Protein AF-A0A4Q3DAY4-F1 (afdb_monomer)

Mean predicted aligned error: 11.93 Å

Radius of gyration: 19.76 Å; Cα contacts (8 Å, |Δi|>4): 33; chains: 1; bounding box: 34×51×44 Å

Solvent-accessible surface area (backbone atoms only — not comparable to full-atom values): 5494 Å² total; per-residue (Å²): 110,68,69,62,48,56,75,44,61,56,102,64,75,65,57,81,71,56,77,78,43,94,51,85,67,52,56,59,42,61,74,55,46,48,57,51,52,53,48,52,51,53,53,50,51,50,52,52,50,49,30,54,51,46,22,62,74,66,73,30,92,82,50,57,63,64,76,78,43,59,56,60,54,51,52,51,51,51,52,49,50,52,53,57,53,50,56,59,66,72,76,117

Sequence (92 aa):
MLFLGSLMAGKAWVPFSAWFTQDPRWWIIAELRLPRAILGLGVGAALGLTGAVLQGFLRNPLADPSVVGVSSCAALGAVAAIVLLSASAAQD

Secondary structure (DSSP, 8-state):
-HHHHHHH-SSS---GGGGTS--TTHHHIIIIIHHHHHHHHHHHHHHHHHHHHHHHHHT-TT--GGGGSHHHHHHHHHHHHHHHHHHHHTT-

Foldseek 3Di:
DVLVVQLQDDPDRQPPVNVPPPDPCVCCSVVPRVVVSVVVVVVVVVLVVLLVVQCVVVVPNPDHSVVVCPVVVVVVVVVCCCVVVVVVVVVD

pLDDT: mean 73.05, std 12.31, range [47.44, 92.5]

Structure (mmCIF, N/CA/C/O backbone):
data_AF-A0A4Q3DAY4-F1
#
_entry.id   AF-A0A4Q3DAY4-F1
#
loop_
_atom_site.group_PDB
_atom_site.id
_atom_site.type_symbol
_atom_site.label_atom_id
_atom_site.label_alt_id
_atom_site.label_comp_id
_atom_site.label_asym_id
_atom_site.label_entity_id
_atom_site.label_seq_id
_atom_site.pdbx_PDB_ins_code
_atom_site.Cartn_x
_atom_site.Cartn_y
_atom_site.Cartn_z
_atom_site.occupancy
_atom_site.B_iso_or_equiv
_atom_site.auth_seq_id
_atom_site.auth_comp_id
_atom_site.auth_asym_id
_atom_site.auth_atom_id
_atom_site.pdbx_PDB_model_num
ATOM 1 N N . MET A 1 1 ? 5.511 12.980 -12.872 1.00 52.50 1 MET A N 1
ATOM 2 C CA . MET A 1 1 ? 6.987 12.968 -13.018 1.00 52.50 1 MET A CA 1
ATOM 3 C C . MET A 1 1 ? 7.673 11.889 -12.179 1.00 52.50 1 MET A C 1
ATOM 5 O O . MET A 1 1 ? 8.486 11.169 -12.737 1.00 52.50 1 MET A O 1
ATOM 9 N N . LEU A 1 2 ? 7.314 11.687 -10.904 1.00 59.75 2 LEU A N 1
ATOM 10 C CA . LEU A 1 2 ? 7.921 10.638 -10.060 1.00 59.75 2 LEU A CA 1
ATOM 11 C C . LEU A 1 2 ? 7.675 9.197 -10.550 1.00 59.75 2 LEU A C 1
ATOM 13 O O . LEU A 1 2 ? 8.582 8.379 -10.487 1.00 59.75 2 LEU A O 1
ATOM 17 N N . PHE A 1 3 ? 6.496 8.892 -11.106 1.00 57.81 3 PHE A N 1
ATOM 18 C CA . PHE A 1 3 ? 6.197 7.574 -11.693 1.00 57.81 3 PHE A CA 1
ATOM 19 C C . PHE A 1 3 ? 7.086 7.250 -12.905 1.00 57.81 3 PHE A C 1
ATOM 21 O O . PHE A 1 3 ? 7.661 6.170 -12.992 1.00 57.81 3 PHE A O 1
ATOM 28 N N . LEU A 1 4 ? 7.280 8.233 -13.792 1.00 57.16 4 LEU A N 1
ATOM 29 C CA . LEU A 1 4 ? 8.196 8.131 -14.931 1.00 57.16 4 LEU A CA 1
ATOM 30 C C . LEU A 1 4 ? 9.657 8.001 -14.462 1.00 57.16 4 LEU A C 1
ATOM 32 O O . LEU A 1 4 ? 10.411 7.195 -14.998 1.00 57.16 4 LEU A O 1
ATOM 36 N N . GLY A 1 5 ? 10.030 8.739 -13.410 1.00 61.25 5 GLY A N 1
ATOM 37 C CA . GLY A 1 5 ? 11.334 8.626 -12.756 1.00 61.25 5 GLY A CA 1
ATOM 38 C C . GLY A 1 5 ? 11.570 7.260 -12.099 1.00 61.25 5 GLY A C 1
ATOM 39 O O . GLY A 1 5 ? 12.665 6.725 -12.206 1.00 61.25 5 GLY A O 1
ATOM 40 N N . SER A 1 6 ? 10.549 6.648 -11.491 1.00 58.59 6 SER A N 1
ATOM 41 C CA . SER A 1 6 ? 10.623 5.306 -10.888 1.00 58.59 6 SER A CA 1
ATOM 42 C C . SER A 1 6 ? 10.782 4.202 -11.941 1.00 58.59 6 SER A C 1
ATOM 44 O O . SER A 1 6 ? 11.534 3.246 -11.737 1.00 58.59 6 SER A O 1
ATOM 46 N N . LEU A 1 7 ? 10.148 4.370 -13.105 1.00 57.69 7 LEU A N 1
ATOM 47 C CA . LEU A 1 7 ? 10.310 3.465 -14.244 1.00 57.69 7 LEU A CA 1
ATOM 48 C C . LEU A 1 7 ? 11.722 3.565 -14.855 1.00 57.69 7 LEU A C 1
ATOM 50 O O . LEU A 1 7 ? 12.312 2.554 -15.241 1.00 57.69 7 LEU A O 1
ATOM 54 N N . MET A 1 8 ? 12.299 4.771 -14.866 1.00 55.00 8 MET A N 1
ATOM 55 C CA . MET A 1 8 ? 13.641 5.052 -15.394 1.00 55.00 8 MET A CA 1
ATOM 56 C C . MET A 1 8 ? 14.785 4.761 -14.404 1.00 55.00 8 MET A C 1
ATOM 58 O O . MET A 1 8 ? 15.882 4.414 -14.833 1.00 55.00 8 MET A O 1
ATOM 62 N N . ALA A 1 9 ? 14.561 4.832 -13.089 1.00 52.53 9 ALA A N 1
ATOM 63 C CA . ALA A 1 9 ? 15.618 4.688 -12.083 1.00 52.53 9 ALA A CA 1
ATOM 64 C C . ALA A 1 9 ? 15.771 3.235 -11.595 1.00 52.53 9 ALA A C 1
ATOM 66 O O . ALA A 1 9 ? 14.968 2.729 -10.808 1.00 52.53 9 ALA A O 1
ATOM 67 N N . GLY A 1 10 ? 16.808 2.546 -12.079 1.00 57.59 10 GLY A N 1
ATOM 68 C CA . GLY A 1 10 ? 17.204 1.201 -11.651 1.00 57.59 10 GLY A CA 1
ATOM 69 C C . GLY A 1 10 ? 18.633 0.857 -12.088 1.00 57.59 10 GLY A C 1
ATOM 70 O O . GLY A 1 10 ? 19.250 1.608 -12.838 1.00 57.59 10 GLY A O 1
ATOM 71 N N . LYS A 1 11 ? 19.151 -0.296 -11.633 1.00 50.28 11 LYS A N 1
ATOM 72 C CA . LYS A 1 11 ? 20.531 -0.792 -11.866 1.00 50.28 11 LYS A CA 1
ATOM 73 C C . LYS A 1 11 ? 20.930 -0.907 -13.354 1.00 50.28 11 LYS A C 1
ATOM 75 O O . LYS A 1 11 ? 22.115 -0.984 -13.657 1.00 50.28 11 LYS A O 1
ATOM 80 N N . ALA A 1 12 ? 19.966 -0.879 -14.272 1.00 51.72 12 ALA A N 1
ATOM 81 C CA . ALA A 1 12 ? 20.184 -0.646 -15.693 1.00 51.72 12 ALA A CA 1
ATOM 82 C C . ALA A 1 12 ? 19.292 0.525 -16.128 1.00 51.72 12 ALA A C 1
ATOM 84 O O . ALA A 1 12 ? 18.065 0.430 -16.061 1.00 51.72 12 ALA A O 1
ATOM 85 N N . TRP A 1 13 ? 19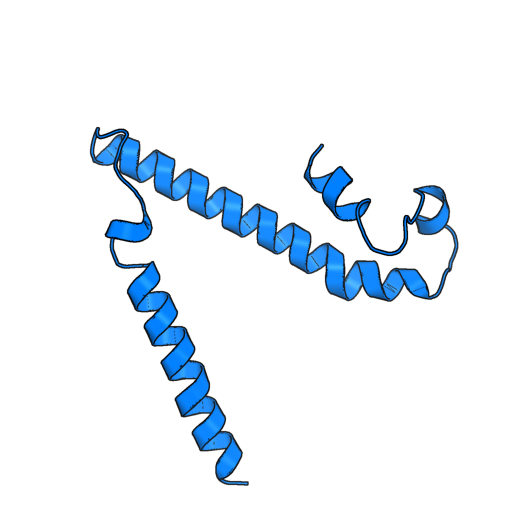.914 1.628 -16.541 1.00 55.09 13 TRP A N 1
ATOM 86 C CA . TRP A 1 13 ? 19.234 2.729 -17.217 1.00 55.09 13 TRP A CA 1
ATOM 87 C C . TRP A 1 13 ? 18.744 2.214 -18.573 1.00 55.09 13 TRP A C 1
ATOM 89 O O . TRP A 1 13 ? 19.556 1.824 -19.411 1.00 55.09 13 TRP A O 1
ATOM 99 N N . VAL A 1 14 ? 17.427 2.161 -18.773 1.00 56.34 14 VAL A N 1
ATOM 100 C CA . VAL A 1 14 ? 16.827 1.705 -20.033 1.00 56.34 14 VAL A CA 1
ATOM 101 C C . VAL A 1 14 ? 16.267 2.935 -20.739 1.00 56.34 14 VAL A C 1
ATOM 103 O O . VAL A 1 14 ? 15.228 3.435 -20.312 1.00 56.34 14 VAL A O 1
ATOM 106 N N . PRO A 1 15 ? 16.962 3.486 -21.749 1.00 61.56 15 PRO A N 1
ATOM 107 C CA . PRO A 1 15 ? 16.478 4.654 -22.479 1.00 61.56 15 PRO A CA 1
ATOM 108 C C . PRO A 1 15 ? 15.156 4.332 -23.193 1.00 61.56 15 PRO A C 1
ATOM 110 O O . PRO A 1 15 ? 14.905 3.180 -23.538 1.00 61.56 15 PRO A O 1
ATOM 113 N N . PHE A 1 16 ? 14.317 5.343 -23.450 1.00 58.06 16 PHE A N 1
ATOM 114 C CA . PHE A 1 16 ? 13.021 5.192 -24.142 1.00 58.06 16 PHE A CA 1
ATOM 115 C C . PHE A 1 16 ? 13.137 4.469 -25.502 1.00 58.06 16 PHE A C 1
ATOM 117 O O . PHE A 1 16 ? 12.194 3.831 -25.954 1.00 58.06 16 PHE A O 1
ATOM 124 N N . SER A 1 17 ? 14.318 4.498 -26.125 1.00 59.00 17 SER A N 1
ATOM 125 C CA . SER A 1 17 ? 14.638 3.737 -27.337 1.00 59.00 17 SER A CA 1
ATOM 126 C C . SER A 1 17 ? 14.664 2.215 -27.136 1.00 59.00 17 SER A C 1
ATOM 128 O O . SER A 1 17 ? 14.319 1.481 -28.053 1.00 59.00 17 SER A O 1
ATOM 130 N N . ALA A 1 18 ? 15.003 1.721 -25.944 1.00 58.78 18 ALA A N 1
ATOM 131 C CA . ALA A 1 18 ? 15.065 0.292 -25.627 1.00 58.78 18 ALA A CA 1
ATOM 132 C C . ALA A 1 18 ? 13.696 -0.320 -25.261 1.00 58.78 18 ALA A C 1
ATOM 134 O O . ALA A 1 18 ? 13.601 -1.523 -25.057 1.00 58.78 18 ALA A O 1
ATOM 135 N N . TRP A 1 19 ? 12.626 0.484 -25.202 1.00 58.47 19 TRP A N 1
ATOM 136 C CA . TRP A 1 19 ? 11.246 -0.026 -25.160 1.00 58.47 19 TRP A CA 1
ATOM 137 C C . TRP A 1 19 ? 10.785 -0.599 -26.503 1.00 58.47 19 TRP A C 1
ATOM 139 O O . TRP A 1 19 ? 9.900 -1.447 -26.535 1.00 58.47 19 TRP A O 1
ATOM 149 N N . PHE A 1 20 ? 11.379 -0.129 -27.601 1.00 65.31 20 PHE A N 1
ATOM 150 C CA . PHE A 1 20 ? 11.024 -0.538 -28.961 1.00 65.31 20 PHE A CA 1
ATOM 151 C C . PHE A 1 20 ? 12.037 -1.509 -29.582 1.00 65.31 20 PHE A C 1
ATOM 153 O O . PHE A 1 20 ? 11.761 -2.105 -30.620 1.00 65.31 20 PHE A O 1
ATOM 160 N N . THR A 1 21 ? 13.182 -1.715 -28.932 1.00 59.66 21 THR A N 1
ATOM 161 C CA . THR A 1 21 ? 14.153 -2.755 -29.283 1.00 59.66 21 THR A CA 1
ATOM 162 C C . THR A 1 21 ? 13.825 -4.016 -28.483 1.00 59.66 21 THR A C 1
ATOM 164 O O . THR A 1 21 ? 13.641 -3.935 -27.272 1.00 59.66 21 THR A O 1
ATOM 167 N N . GLN A 1 22 ? 13.738 -5.183 -29.130 1.00 61.47 22 GLN A N 1
ATOM 168 C CA . GLN A 1 22 ? 13.435 -6.474 -28.488 1.00 61.47 22 GLN A CA 1
ATOM 169 C C . GLN A 1 22 ? 14.595 -6.996 -27.611 1.00 61.47 22 GLN A C 1
ATOM 171 O O . GLN A 1 22 ? 15.129 -8.080 -27.835 1.00 61.47 22 GLN A O 1
ATOM 176 N N . ASP A 1 23 ? 15.006 -6.224 -26.607 1.00 63.50 23 ASP A N 1
ATOM 177 C CA . ASP A 1 23 ? 16.011 -6.638 -25.637 1.00 63.50 23 ASP A CA 1
ATOM 178 C C . ASP A 1 23 ? 15.404 -7.626 -24.616 1.00 63.50 23 ASP A C 1
ATOM 180 O O . ASP A 1 23 ? 14.368 -7.329 -24.012 1.00 63.50 23 ASP A O 1
ATOM 184 N N . PRO A 1 24 ? 16.073 -8.753 -24.293 1.00 65.38 24 PRO A N 1
ATOM 185 C CA . PRO A 1 24 ? 15.593 -9.734 -23.303 1.00 65.38 24 PRO A CA 1
ATOM 186 C C . PRO A 1 24 ? 15.346 -9.163 -21.893 1.00 65.38 24 PRO A C 1
ATOM 188 O O . PRO A 1 24 ? 14.705 -9.788 -21.052 1.00 65.38 24 PRO A O 1
ATOM 191 N N . ARG A 1 25 ? 15.866 -7.962 -21.609 1.00 62.06 25 ARG A N 1
ATOM 192 C CA . ARG A 1 25 ? 15.76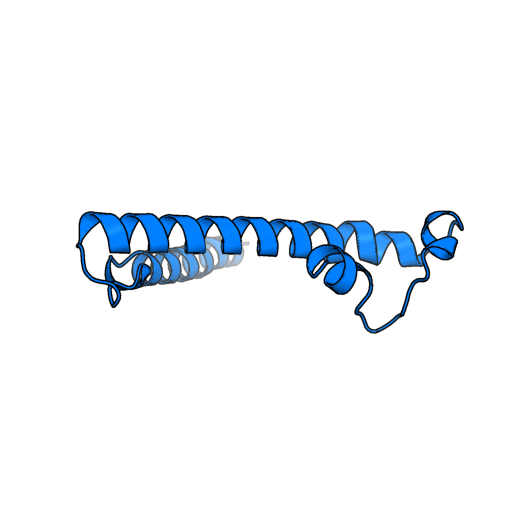8 -7.265 -20.316 1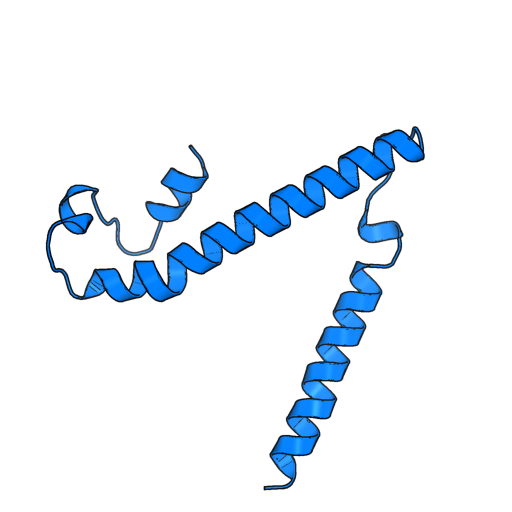.00 62.06 25 ARG A CA 1
ATOM 193 C C . ARG A 1 25 ? 14.405 -6.597 -20.093 1.00 62.06 25 ARG A C 1
ATOM 195 O O . ARG A 1 25 ? 14.117 -6.203 -18.964 1.00 62.06 25 ARG A O 1
ATOM 202 N N . TRP A 1 26 ? 13.578 -6.484 -21.138 1.00 64.56 26 TRP A N 1
ATOM 203 C CA . TRP A 1 26 ? 12.219 -5.932 -21.077 1.00 64.56 26 TRP A CA 1
ATOM 204 C C . TRP A 1 26 ? 11.313 -6.701 -20.101 1.00 64.56 26 TRP A C 1
ATOM 206 O O . TRP A 1 26 ? 10.630 -6.077 -19.290 1.00 64.56 26 TRP A O 1
ATOM 216 N N . 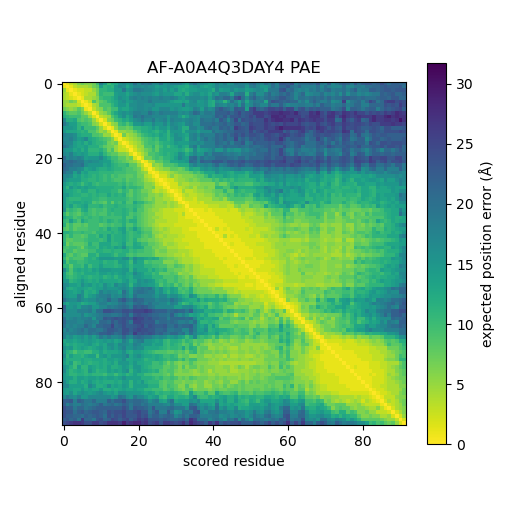TRP A 1 27 ? 11.396 -8.036 -20.097 1.00 64.38 27 TRP A N 1
ATOM 217 C CA . TRP A 1 27 ? 10.636 -8.918 -19.197 1.00 64.38 27 TRP A CA 1
ATOM 218 C C . TRP A 1 27 ? 10.801 -8.533 -17.717 1.00 64.38 27 TRP A C 1
ATOM 220 O O . TRP A 1 27 ? 9.843 -8.368 -16.976 1.00 64.38 27 TRP A O 1
ATOM 230 N N . ILE A 1 28 ? 12.028 -8.240 -17.275 1.00 65.81 28 ILE A N 1
ATOM 231 C CA . ILE A 1 28 ? 12.295 -7.853 -15.876 1.00 65.81 28 ILE A CA 1
ATOM 232 C C . ILE A 1 28 ? 11.573 -6.544 -15.502 1.00 65.81 28 ILE A C 1
ATOM 234 O O . ILE A 1 28 ? 11.209 -6.320 -14.346 1.00 65.81 28 ILE A O 1
ATOM 238 N N . ILE A 1 29 ? 11.363 -5.649 -16.465 1.00 64.75 29 ILE A N 1
ATOM 239 C CA . ILE A 1 29 ? 10.674 -4.378 -16.237 1.00 64.75 29 ILE A CA 1
ATOM 240 C C . ILE A 1 29 ? 9.161 -4.604 -16.188 1.00 64.75 29 ILE A C 1
ATOM 242 O O . ILE A 1 29 ? 8.519 -4.079 -15.274 1.00 64.75 29 ILE A O 1
ATOM 246 N N . ALA A 1 30 ? 8.625 -5.394 -17.123 1.00 67.44 30 ALA A N 1
ATOM 247 C CA . ALA A 1 30 ? 7.204 -5.711 -17.222 1.00 67.44 30 ALA A CA 1
ATOM 248 C C . ALA A 1 30 ? 6.705 -6.530 -16.019 1.00 67.44 30 ALA A C 1
ATOM 250 O O . ALA A 1 30 ? 5.747 -6.114 -15.370 1.00 67.44 30 ALA A O 1
ATOM 251 N N . GLU A 1 31 ? 7.388 -7.617 -15.649 1.00 69.75 31 GLU A N 1
ATOM 252 C CA . GLU A 1 31 ? 6.951 -8.495 -14.554 1.00 69.75 31 GLU A CA 1
ATOM 253 C C . GLU A 1 31 ? 7.322 -8.000 -13.152 1.00 69.75 31 GLU A C 1
ATOM 255 O O . GLU A 1 31 ? 6.658 -8.379 -12.189 1.00 69.75 31 GLU A O 1
ATOM 260 N N . LEU A 1 32 ? 8.374 -7.188 -12.985 1.00 68.56 32 LEU A N 1
ATOM 261 C CA . LEU A 1 32 ? 8.886 -6.874 -11.640 1.00 68.56 32 LEU A CA 1
ATOM 262 C C . LEU A 1 32 ? 8.771 -5.398 -11.253 1.00 68.56 32 LEU A C 1
ATOM 264 O O . LEU A 1 32 ? 8.475 -5.080 -10.098 1.00 68.56 32 LEU A O 1
ATOM 268 N N . ARG A 1 33 ? 9.016 -4.473 -12.189 1.00 71.25 33 ARG A N 1
ATOM 269 C CA . ARG A 1 33 ? 9.068 -3.028 -11.886 1.00 71.25 33 ARG A CA 1
ATOM 270 C C . ARG A 1 33 ? 7.716 -2.360 -12.091 1.00 71.25 33 ARG A C 1
ATOM 272 O O . ARG A 1 33 ? 7.294 -1.593 -11.226 1.00 71.25 33 ARG A O 1
ATOM 279 N N . LEU A 1 34 ? 7.030 -2.683 -13.188 1.00 70.88 34 LEU A N 1
ATOM 280 C CA . LEU A 1 34 ? 5.701 -2.164 -13.504 1.00 70.88 34 LEU A CA 1
ATOM 281 C C . LEU A 1 34 ? 4.673 -2.484 -12.399 1.00 70.88 34 LEU A C 1
ATOM 283 O O . LEU A 1 34 ? 4.094 -1.535 -11.864 1.00 70.88 34 LEU A O 1
ATOM 287 N N . PRO A 1 35 ? 4.491 -3.749 -11.958 1.00 78.38 35 PRO A N 1
ATOM 288 C CA . PRO A 1 35 ? 3.523 -4.052 -10.904 1.00 78.38 35 PRO A CA 1
ATOM 289 C C . PRO A 1 35 ? 3.879 -3.367 -9.584 1.00 78.38 35 PRO A C 1
ATOM 291 O O . PRO A 1 35 ? 3.002 -2.825 -8.917 1.00 78.38 35 PRO A O 1
ATOM 294 N N . ARG A 1 36 ? 5.166 -3.292 -9.225 1.00 78.62 36 ARG A N 1
ATOM 295 C CA . ARG A 1 36 ? 5.602 -2.635 -7.984 1.00 78.62 36 ARG A CA 1
ATOM 296 C C . ARG A 1 36 ? 5.354 -1.124 -7.997 1.00 78.62 36 ARG A C 1
ATOM 298 O O . ARG A 1 36 ? 4.965 -0.568 -6.973 1.00 78.62 36 ARG A O 1
ATOM 305 N N . ALA A 1 37 ? 5.554 -0.464 -9.137 1.00 76.81 37 ALA A N 1
ATOM 306 C CA . ALA A 1 37 ? 5.280 0.963 -9.288 1.00 76.81 37 ALA A CA 1
ATOM 307 C C . ALA A 1 37 ? 3.773 1.265 -9.213 1.00 76.81 37 ALA A C 1
ATOM 309 O O . ALA A 1 37 ?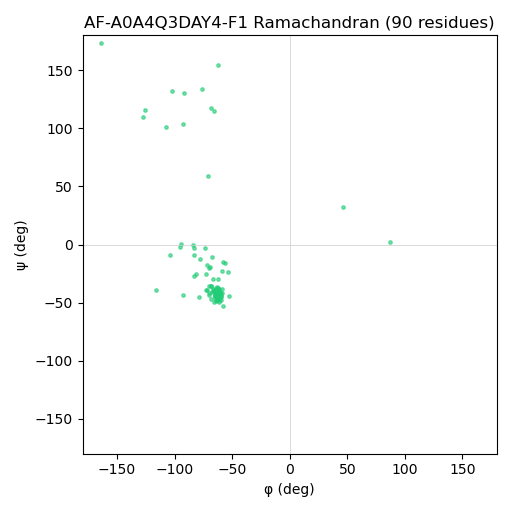 3.376 2.226 -8.552 1.00 76.81 37 ALA A O 1
ATOM 310 N N . ILE A 1 38 ? 2.938 0.424 -9.835 1.00 82.88 38 ILE A N 1
ATOM 311 C CA . ILE A 1 38 ? 1.472 0.535 -9.765 1.00 82.88 38 ILE A CA 1
ATOM 312 C C . ILE A 1 38 ? 0.991 0.336 -8.324 1.00 82.88 38 ILE A C 1
ATOM 314 O O . ILE A 1 38 ? 0.222 1.153 -7.819 1.00 82.88 38 ILE A O 1
ATOM 318 N N . LEU A 1 39 ? 1.489 -0.697 -7.637 1.00 84.00 39 LEU A N 1
ATOM 319 C CA . LEU A 1 39 ? 1.174 -0.943 -6.229 1.00 84.00 39 LEU A CA 1
ATOM 320 C C . LEU A 1 39 ? 1.603 0.231 -5.343 1.00 84.00 39 LEU A C 1
ATOM 322 O O . LEU A 1 39 ? 0.822 0.679 -4.511 1.00 84.00 39 LEU A O 1
ATOM 326 N N . GLY A 1 40 ? 2.806 0.775 -5.545 1.00 81.56 40 GLY A N 1
ATOM 327 C CA . GLY A 1 40 ? 3.292 1.935 -4.795 1.00 81.56 40 GLY A CA 1
ATOM 328 C C . GLY A 1 40 ? 2.410 3.175 -4.969 1.00 81.56 40 GLY A C 1
ATOM 329 O O . GLY A 1 40 ? 2.089 3.839 -3.983 1.00 81.56 40 GLY A O 1
ATOM 330 N N . LEU A 1 41 ? 1.966 3.462 -6.199 1.00 83.06 41 LEU A N 1
ATOM 331 C CA . LEU A 1 41 ? 1.019 4.550 -6.455 1.00 83.06 41 LEU A CA 1
ATOM 332 C C . LEU A 1 41 ? -0.344 4.297 -5.806 1.00 83.06 41 LEU A C 1
ATOM 334 O O . LEU A 1 41 ? -0.883 5.200 -5.171 1.00 83.06 41 LEU A O 1
ATOM 338 N N . GLY A 1 42 ? -0.890 3.088 -5.949 1.00 88.69 42 GLY A N 1
ATOM 339 C CA . GLY A 1 42 ? -2.195 2.732 -5.391 1.00 88.69 42 GLY A CA 1
ATOM 340 C C . GLY A 1 42 ? -2.213 2.806 -3.865 1.00 88.69 42 GLY A C 1
ATOM 341 O O . GLY A 1 42 ? -3.087 3.449 -3.286 1.00 88.69 42 GLY A O 1
ATOM 342 N N . VAL A 1 43 ? -1.209 2.218 -3.211 1.00 87.25 43 VAL A N 1
ATOM 343 C CA . VAL A 1 43 ? -1.068 2.249 -1.748 1.00 87.25 43 VAL A CA 1
ATOM 344 C C . VAL A 1 43 ? -0.835 3.677 -1.252 1.00 87.25 43 VAL A C 1
ATOM 346 O O . VAL A 1 43 ? -1.487 4.101 -0.302 1.00 87.25 43 VAL A O 1
ATOM 349 N N . GLY A 1 44 ? 0.036 4.451 -1.909 1.00 83.31 44 GLY A N 1
ATOM 350 C CA . GLY A 1 44 ? 0.278 5.849 -1.546 1.00 83.31 44 GLY A CA 1
ATOM 351 C C . GLY A 1 44 ? -0.972 6.727 -1.673 1.00 83.31 44 GLY A C 1
ATOM 352 O O . GLY A 1 44 ? -1.269 7.505 -0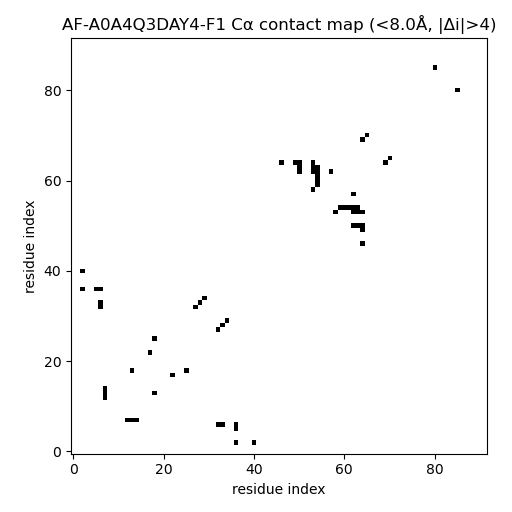.767 1.00 83.31 44 GLY A O 1
ATOM 353 N N . ALA A 1 45 ? -1.742 6.567 -2.755 1.00 84.81 45 ALA A N 1
ATOM 354 C CA . ALA A 1 45 ? -3.002 7.283 -2.951 1.00 84.81 45 ALA A CA 1
ATOM 355 C C . ALA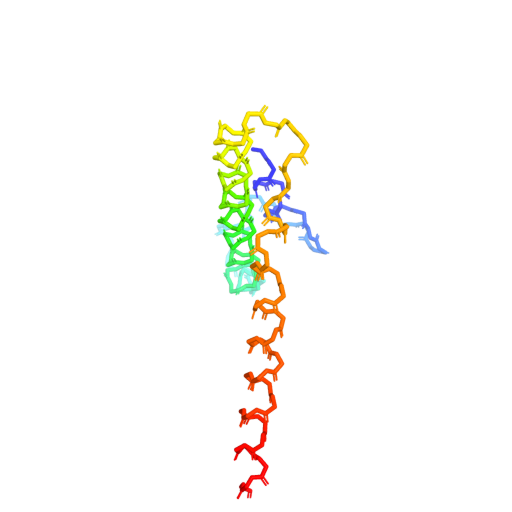 A 1 45 ? -4.049 6.903 -1.894 1.00 84.81 45 ALA A C 1
ATOM 357 O O . ALA A 1 45 ? -4.699 7.786 -1.335 1.00 84.81 45 ALA A O 1
ATOM 358 N N . ALA A 1 46 ? -4.177 5.611 -1.579 1.00 86.19 46 ALA A N 1
ATOM 359 C CA . ALA A 1 46 ? -5.087 5.133 -0.543 1.00 86.19 46 ALA A CA 1
ATOM 360 C C . ALA A 1 46 ? -4.721 5.695 0.840 1.00 86.19 46 ALA A C 1
ATOM 362 O O . ALA A 1 46 ? -5.590 6.207 1.539 1.00 86.19 46 ALA A O 1
ATOM 363 N N . LEU A 1 47 ? -3.438 5.671 1.217 1.00 84.00 47 LEU A N 1
ATOM 364 C CA . LEU A 1 47 ? -2.970 6.230 2.490 1.00 84.00 47 LEU A CA 1
ATOM 365 C C . LEU A 1 47 ? -3.195 7.747 2.572 1.00 84.00 47 LEU A C 1
ATOM 367 O O . LEU A 1 47 ? -3.668 8.237 3.597 1.00 84.00 47 LEU A O 1
ATOM 371 N N . GLY A 1 48 ? -2.913 8.480 1.490 1.00 82.56 48 GLY A N 1
ATOM 372 C CA . GLY A 1 48 ? -3.156 9.922 1.415 1.00 82.56 48 GLY A CA 1
ATOM 373 C C . GLY A 1 48 ? -4.638 10.285 1.542 1.00 82.56 48 GLY A C 1
ATOM 374 O O . GLY A 1 48 ? -4.981 11.197 2.295 1.00 82.56 48 GLY A O 1
ATOM 375 N N . LEU A 1 49 ? -5.524 9.543 0.868 1.00 86.31 49 LEU A N 1
ATOM 376 C CA . LEU A 1 49 ? -6.976 9.721 0.979 1.00 86.31 49 LEU A CA 1
ATOM 377 C C . LEU A 1 49 ? -7.473 9.432 2.396 1.00 86.31 49 LEU A C 1
ATOM 379 O O . LEU A 1 49 ? -8.194 10.249 2.965 1.00 86.31 49 LEU A O 1
ATOM 383 N N . THR A 1 50 ? -7.060 8.312 2.991 1.00 85.62 50 THR A N 1
ATOM 384 C CA . THR A 1 50 ? -7.444 7.960 4.364 1.00 85.62 50 THR A CA 1
ATOM 385 C C . THR A 1 50 ? -6.968 9.017 5.365 1.00 85.62 50 THR A C 1
ATOM 387 O O . THR A 1 50 ? -7.734 9.406 6.245 1.00 85.62 50 THR A O 1
ATOM 390 N N . GLY A 1 51 ? -5.746 9.539 5.203 1.00 80.38 51 GLY A N 1
ATOM 391 C CA . GLY A 1 51 ? -5.225 10.641 6.017 1.00 80.38 51 GLY A CA 1
ATOM 392 C C . GLY A 1 51 ? -6.049 11.923 5.873 1.00 80.38 51 GLY A C 1
ATOM 393 O O . GLY A 1 51 ? -6.462 12.495 6.878 1.00 80.38 51 GLY A O 1
ATOM 394 N N . ALA A 1 52 ? -6.369 12.334 4.641 1.00 83.50 52 ALA A N 1
ATOM 395 C CA . ALA A 1 52 ? -7.183 13.525 4.383 1.00 83.50 52 ALA A CA 1
ATOM 396 C C . ALA A 1 52 ? -8.602 13.406 4.970 1.00 83.50 52 ALA A C 1
ATOM 398 O O . ALA A 1 52 ? -9.112 14.354 5.572 1.00 83.50 52 ALA A O 1
ATOM 399 N N . VAL A 1 53 ? -9.227 12.230 4.844 1.00 85.94 53 VAL A N 1
ATOM 400 C CA . VAL A 1 53 ? -10.550 11.952 5.421 1.00 85.94 53 VAL A CA 1
ATOM 401 C C . VAL A 1 53 ? -10.495 12.011 6.946 1.00 85.94 53 VAL A C 1
ATOM 403 O O . VAL A 1 53 ? -11.306 12.708 7.551 1.00 85.94 53 VAL A O 1
ATOM 406 N N . LEU A 1 54 ? -9.530 11.345 7.582 1.00 82.88 54 LEU A N 1
ATOM 407 C CA . LEU A 1 54 ? -9.412 11.339 9.044 1.00 82.88 54 LEU A CA 1
ATOM 408 C C . LEU A 1 54 ? -9.094 12.720 9.614 1.00 82.88 54 LEU A C 1
ATOM 410 O O . LEU A 1 54 ? -9.703 13.116 10.607 1.00 82.88 54 LEU A O 1
ATOM 414 N N . GLN A 1 55 ? -8.210 13.477 8.966 1.00 84.81 55 GLN A N 1
ATOM 415 C CA . GLN A 1 55 ? -7.916 14.858 9.350 1.00 84.81 55 GLN A CA 1
ATOM 416 C C . GLN A 1 55 ? -9.166 15.750 9.244 1.00 84.81 55 GLN A C 1
ATOM 418 O O . GLN A 1 55 ? -9.406 16.571 10.132 1.00 84.81 55 GLN A O 1
ATOM 423 N N . GLY A 1 56 ? -10.006 15.553 8.218 1.00 82.62 56 GLY A N 1
ATOM 424 C CA . GLY A 1 56 ? -11.275 16.270 8.046 1.00 82.62 56 GLY A CA 1
ATOM 425 C C . GLY A 1 56 ? -12.358 15.875 9.057 1.00 82.62 56 GLY A C 1
ATOM 426 O O . GLY A 1 56 ? -13.040 16.745 9.603 1.00 82.62 56 GLY A O 1
ATOM 427 N N . PHE A 1 57 ? -12.492 14.580 9.352 1.00 83.12 57 PHE A N 1
ATOM 428 C CA . PHE A 1 57 ? -13.476 14.051 10.304 1.00 83.12 57 PHE A CA 1
ATOM 429 C C . PHE A 1 57 ? -13.142 14.424 11.750 1.00 83.12 57 PHE A C 1
ATOM 431 O O . PHE A 1 57 ? -14.024 14.835 12.501 1.00 83.12 57 PHE A O 1
ATOM 438 N N . LEU A 1 58 ? -11.869 14.316 12.135 1.00 78.75 58 LEU A N 1
ATOM 439 C CA . LEU A 1 58 ? -11.408 14.624 13.491 1.00 78.75 58 LEU A CA 1
ATOM 440 C C . LEU A 1 58 ? -11.152 16.122 13.697 1.00 78.75 58 LEU A C 1
ATOM 442 O O . LEU A 1 58 ? -10.896 16.539 14.826 1.00 78.75 58 LEU A O 1
ATOM 446 N N . ARG A 1 59 ? -11.195 16.927 12.620 1.00 84.75 59 ARG A N 1
ATOM 447 C CA . ARG A 1 59 ? -10.795 18.347 12.599 1.00 84.75 59 ARG A CA 1
ATOM 448 C C . ARG A 1 59 ? -9.453 18.578 13.305 1.00 84.75 59 ARG A C 1
ATOM 450 O O . ARG A 1 59 ? -9.232 19.618 13.922 1.00 84.75 59 ARG A O 1
ATOM 457 N N . ASN A 1 60 ? -8.572 17.583 13.225 1.00 78.62 60 ASN A N 1
ATOM 458 C CA . ASN A 1 60 ? -7.285 17.557 13.895 1.00 78.62 60 ASN A CA 1
ATOM 459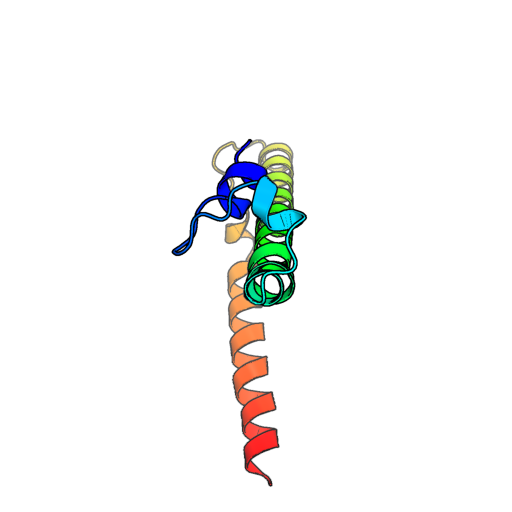 C C . ASN A 1 60 ? -6.195 17.263 12.853 1.00 78.62 60 ASN A C 1
ATOM 461 O O . ASN A 1 60 ? -6.117 16.132 12.367 1.00 78.62 60 ASN A O 1
ATOM 465 N N . PRO A 1 61 ? -5.340 18.246 12.521 1.00 69.00 61 PRO A N 1
ATOM 466 C CA . PRO A 1 61 ? -4.291 18.080 11.516 1.00 69.00 61 PRO A CA 1
ATOM 467 C C . PRO A 1 61 ? -3.182 17.096 11.936 1.00 69.00 61 PRO A C 1
ATOM 469 O O . PRO A 1 61 ? -2.376 16.712 11.096 1.00 69.00 61 PRO A O 1
ATOM 472 N N . LEU A 1 62 ? -3.142 16.662 13.203 1.00 74.81 62 LEU A N 1
ATOM 473 C CA . LEU A 1 62 ? -2.208 15.648 13.720 1.00 74.81 62 LEU A CA 1
ATOM 474 C C . LEU A 1 62 ? -2.788 14.225 13.717 1.00 74.81 62 LEU A C 1
ATOM 476 O O . LEU A 1 62 ? -2.128 13.297 14.182 1.00 74.81 62 LEU A O 1
ATOM 480 N N . ALA A 1 63 ? -4.025 14.039 13.251 1.00 68.62 63 ALA A N 1
ATOM 481 C CA . ALA A 1 63 ? -4.633 12.718 13.202 1.00 68.62 63 ALA A CA 1
ATOM 482 C C . ALA A 1 63 ? -3.935 11.841 12.153 1.00 68.62 63 ALA A C 1
ATOM 484 O O . ALA A 1 63 ? -3.964 12.142 10.958 1.00 68.62 63 ALA A O 1
ATOM 485 N N . 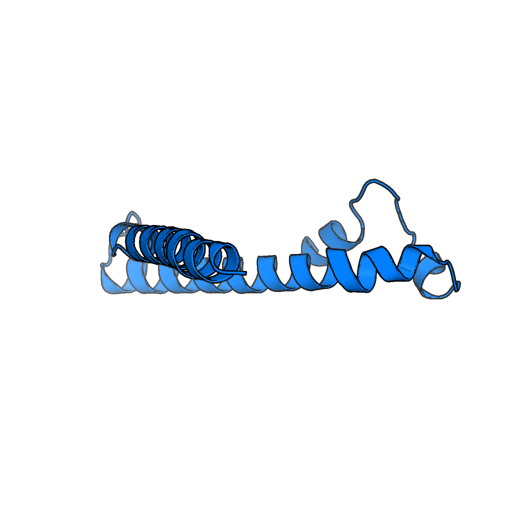ASP A 1 64 ? -3.331 10.745 12.614 1.00 74.88 64 ASP A N 1
ATOM 486 C CA . ASP A 1 64 ? -2.653 9.773 11.764 1.00 74.88 64 ASP A CA 1
ATOM 487 C C . ASP A 1 64 ? -3.526 8.517 11.547 1.00 74.88 64 ASP A C 1
ATOM 489 O O . ASP A 1 64 ? -4.056 7.955 12.514 1.00 74.88 64 ASP A O 1
ATOM 493 N N . PRO A 1 65 ? -3.685 8.043 10.296 1.00 64.81 65 PRO A N 1
ATOM 494 C CA . PRO A 1 65 ? -4.476 6.855 9.977 1.00 64.81 65 PRO A CA 1
ATOM 495 C C . PRO A 1 65 ? -4.032 5.563 10.667 1.00 64.81 65 PRO A C 1
ATOM 497 O O . PRO A 1 65 ? -4.853 4.656 10.829 1.00 64.81 65 PRO A O 1
ATOM 500 N N . SER A 1 66 ? -2.776 5.455 11.103 1.00 67.06 66 SER A N 1
ATOM 501 C CA . SER A 1 66 ? -2.279 4.262 11.799 1.00 67.06 66 SER A CA 1
ATOM 502 C C . SER A 1 66 ? -2.871 4.085 13.201 1.00 67.06 66 SER A C 1
ATOM 504 O O . SER A 1 66 ? -2.914 2.957 13.697 1.00 67.06 66 SER A O 1
ATOM 506 N N . VAL A 1 67 ? -3.414 5.149 13.806 1.00 64.00 67 VAL A N 1
ATOM 507 C CA . VAL A 1 67 ? -3.992 5.129 15.165 1.00 64.00 67 VAL A CA 1
ATOM 508 C C . VAL A 1 67 ? -5.307 4.336 15.230 1.00 64.00 67 VAL A C 1
ATOM 510 O O . VAL A 1 67 ? -5.682 3.842 16.288 1.00 64.00 67 VAL A O 1
ATOM 513 N N . VAL A 1 68 ? -5.981 4.127 14.093 1.00 72.50 68 VAL A N 1
ATOM 514 C CA . VAL A 1 68 ? -7.256 3.384 14.000 1.00 72.50 68 VAL A CA 1
ATOM 515 C C . VAL A 1 68 ? -7.062 1.859 14.156 1.00 72.50 68 VAL A C 1
ATOM 517 O O . VAL A 1 68 ? -8.026 1.101 14.180 1.00 72.50 68 VAL A O 1
ATOM 520 N N . GLY A 1 69 ? -5.819 1.375 14.289 1.00 71.56 69 GLY A N 1
ATOM 521 C CA . GLY A 1 69 ? -5.512 -0.044 14.532 1.00 71.56 69 GLY A CA 1
ATOM 522 C C . GLY A 1 69 ? -5.393 -0.902 13.267 1.00 71.56 69 GLY A C 1
ATOM 523 O O . GLY A 1 69 ? -5.109 -2.096 13.348 1.00 71.56 69 GLY A O 1
ATOM 524 N N . VAL A 1 70 ? -5.530 -0.297 12.081 1.00 79.50 70 VAL A N 1
ATOM 525 C CA . VAL A 1 70 ? -5.406 -0.977 10.777 1.00 79.50 70 VAL A CA 1
ATOM 526 C C . VAL A 1 70 ? -4.031 -1.640 10.608 1.00 79.50 70 VAL A C 1
ATOM 528 O O . VAL A 1 70 ? -3.945 -2.755 10.100 1.00 79.50 70 VAL A O 1
ATOM 531 N N . SER A 1 71 ? -2.961 -0.994 11.086 1.00 83.31 71 SER A N 1
ATOM 532 C CA . SER A 1 71 ? -1.594 -1.535 11.025 1.00 83.31 71 SER A CA 1
ATOM 533 C C . SER A 1 71 ? -1.433 -2.801 11.877 1.00 83.31 71 SER A C 1
ATOM 535 O O . SER A 1 71 ? -0.895 -3.807 11.413 1.00 83.31 71 SER A O 1
ATOM 537 N N . SER A 1 72 ? -1.977 -2.794 13.098 1.00 83.00 72 SER A N 1
ATOM 538 C CA . SER A 1 72 ? -1.946 -3.949 14.002 1.00 83.00 72 SER A CA 1
ATOM 539 C C . SER A 1 72 ? -2.730 -5.135 13.437 1.00 83.00 72 SER A C 1
ATOM 541 O O . SER A 1 72 ? -2.242 -6.264 13.483 1.00 83.00 72 SER A O 1
ATOM 543 N N . CYS A 1 73 ? -3.899 -4.889 12.837 1.00 81.19 73 CYS A N 1
ATOM 544 C CA . CYS A 1 73 ? -4.682 -5.932 12.169 1.00 81.19 73 CYS A CA 1
ATOM 545 C C . CYS A 1 73 ? -3.969 -6.496 10.929 1.00 81.19 73 CYS A C 1
ATOM 547 O O . CYS A 1 73 ? -3.994 -7.706 10.712 1.00 81.19 73 CYS A O 1
ATOM 549 N N . ALA A 1 74 ? -3.297 -5.652 10.139 1.00 84.25 74 ALA A N 1
ATOM 550 C CA . ALA A 1 74 ? -2.514 -6.098 8.987 1.00 84.25 74 ALA A CA 1
ATOM 551 C C . ALA A 1 74 ? -1.319 -6.972 9.407 1.00 84.25 74 ALA A C 1
ATOM 553 O O . ALA A 1 74 ? -1.089 -8.024 8.812 1.00 84.25 74 ALA A O 1
ATOM 554 N N . ALA A 1 75 ? -0.595 -6.576 10.459 1.00 86.31 75 ALA A N 1
ATOM 555 C CA . ALA A 1 75 ? 0.509 -7.361 11.009 1.00 86.31 75 ALA A CA 1
ATOM 556 C C . ALA A 1 75 ? 0.029 -8.713 11.562 1.00 86.31 75 ALA A C 1
ATOM 558 O O . ALA A 1 75 ? 0.629 -9.746 11.263 1.00 86.31 75 ALA A O 1
ATOM 559 N N . LEU A 1 76 ? -1.083 -8.724 12.306 1.00 89.44 76 LEU A N 1
ATOM 560 C CA . LEU A 1 76 ? -1.699 -9.954 12.808 1.00 89.44 76 LEU A CA 1
ATOM 561 C C . LEU A 1 76 ? -2.102 -10.886 11.656 1.00 89.44 76 LEU A C 1
ATOM 563 O O . LEU A 1 76 ? -1.768 -12.067 11.683 1.00 89.44 76 LEU A O 1
ATOM 567 N N . GLY A 1 77 ? -2.774 -10.353 10.631 1.00 88.44 77 GLY A N 1
ATOM 568 C CA . GLY A 1 77 ? -3.177 -11.113 9.448 1.00 88.44 77 GLY A CA 1
ATOM 569 C C . GLY A 1 77 ? -1.987 -11.686 8.675 1.00 88.44 77 GLY A C 1
ATOM 570 O O . GLY A 1 77 ? -2.028 -12.846 8.272 1.00 88.44 77 GLY A O 1
ATOM 571 N N . ALA A 1 78 ? -0.903 -10.917 8.523 1.00 90.88 78 ALA A N 1
ATOM 572 C CA . ALA A 1 78 ? 0.320 -11.380 7.869 1.00 90.88 78 ALA A CA 1
ATOM 573 C C . ALA A 1 78 ? 0.972 -12.545 8.630 1.00 90.88 78 ALA A C 1
ATOM 575 O O . ALA A 1 78 ? 1.303 -13.564 8.027 1.00 90.88 78 ALA A O 1
ATOM 576 N N . VAL A 1 79 ? 1.110 -12.429 9.955 1.00 92.19 79 VAL A N 1
ATOM 577 C CA . VAL A 1 79 ? 1.668 -13.503 10.792 1.00 92.19 79 VAL A CA 1
ATOM 578 C C . VAL A 1 79 ? 0.762 -14.733 10.777 1.00 92.19 79 VAL A C 1
ATOM 580 O O . VAL A 1 79 ? 1.258 -15.844 10.606 1.00 92.19 79 VAL A O 1
ATOM 583 N N . ALA A 1 80 ? -0.556 -14.552 10.893 1.00 91.94 80 ALA A N 1
ATOM 584 C CA . ALA A 1 80 ? -1.516 -15.651 10.826 1.00 91.94 80 ALA A CA 1
ATOM 585 C C . ALA A 1 80 ? -1.440 -16.389 9.483 1.00 91.94 80 ALA A C 1
ATOM 587 O O . ALA A 1 80 ? -1.373 -17.615 9.469 1.00 91.94 80 ALA A O 1
ATOM 588 N N . ALA A 1 81 ? -1.381 -15.661 8.364 1.00 91.06 81 ALA A N 1
ATOM 589 C CA . ALA A 1 81 ? -1.229 -16.257 7.041 1.00 91.06 81 ALA A CA 1
ATOM 590 C C . ALA A 1 81 ? 0.081 -17.044 6.924 1.00 91.06 81 ALA A C 1
ATOM 592 O O . ALA A 1 81 ? 0.056 -18.183 6.474 1.00 91.06 81 ALA A O 1
ATOM 593 N N . ILE A 1 82 ? 1.206 -16.480 7.376 1.00 91.19 82 ILE A N 1
ATOM 594 C CA . ILE A 1 82 ? 2.506 -17.164 7.334 1.00 91.19 82 ILE A CA 1
ATOM 595 C C . ILE A 1 82 ? 2.472 -18.439 8.175 1.00 91.19 82 ILE A C 1
ATOM 597 O O . ILE A 1 82 ? 2.867 -19.492 7.689 1.00 91.19 82 ILE A O 1
ATOM 601 N N . VAL A 1 83 ? 1.999 -18.368 9.420 1.00 92.50 83 VAL A N 1
ATOM 602 C CA . VAL A 1 83 ? 2.025 -19.513 10.339 1.00 92.50 83 VAL A CA 1
ATOM 603 C C . VAL A 1 83 ? 1.062 -20.605 9.888 1.00 92.50 83 VAL A C 1
ATOM 605 O O . VAL A 1 83 ? 1.461 -21.761 9.827 1.00 92.50 83 VAL A O 1
ATOM 608 N N . LEU A 1 84 ? -0.180 -20.264 9.539 1.00 91.19 84 LEU A N 1
ATOM 609 C CA . LEU A 1 84 ? -1.195 -21.254 9.165 1.00 91.19 84 LEU A CA 1
ATOM 610 C C . LEU A 1 84 ? -0.919 -21.872 7.785 1.00 91.19 84 LEU A C 1
ATOM 612 O O . LEU A 1 84 ? -1.077 -23.080 7.604 1.00 91.19 84 LEU A O 1
ATOM 616 N N . LEU A 1 85 ? -0.461 -21.073 6.816 1.00 86.56 85 LEU A N 1
ATOM 617 C CA . LEU A 1 85 ? -0.098 -21.582 5.491 1.00 86.56 85 LEU A CA 1
ATOM 618 C C . LEU A 1 85 ? 1.208 -22.388 5.529 1.00 86.56 85 LEU A C 1
ATOM 620 O O . LEU A 1 85 ? 1.302 -23.427 4.889 1.00 86.56 85 LEU A O 1
ATOM 624 N N . SER A 1 86 ? 2.201 -21.959 6.311 1.00 79.75 86 SER A N 1
ATOM 625 C CA . SER A 1 86 ? 3.436 -22.732 6.500 1.00 79.75 86 SER A CA 1
ATOM 626 C C . SER A 1 86 ? 3.172 -24.038 7.253 1.00 79.75 86 SER A C 1
ATOM 628 O O . SER A 1 86 ? 3.699 -25.082 6.883 1.00 79.75 86 SER A O 1
ATOM 630 N N . ALA A 1 87 ? 2.303 -24.010 8.269 1.00 74.56 87 ALA A N 1
ATOM 631 C CA . ALA A 1 87 ? 1.927 -25.206 9.014 1.00 74.56 87 ALA A CA 1
ATOM 632 C C . ALA A 1 87 ? 1.229 -26.251 8.134 1.00 74.56 87 ALA A C 1
ATOM 634 O O . ALA A 1 87 ? 1.489 -27.436 8.305 1.00 74.56 87 ALA A O 1
ATOM 635 N N . SER A 1 88 ? 0.388 -25.829 7.182 1.00 73.81 88 SER A N 1
ATOM 636 C CA . SER A 1 88 ? -0.235 -26.759 6.227 1.00 73.81 88 SER A CA 1
ATOM 637 C C . SER A 1 88 ? 0.763 -27.332 5.215 1.00 73.81 88 SER A C 1
ATOM 639 O O . SER A 1 88 ? 0.675 -28.512 4.901 1.00 73.81 88 SER A O 1
ATOM 641 N N . ALA A 1 89 ? 1.753 -26.553 4.768 1.00 69.62 89 ALA A N 1
ATOM 642 C CA . ALA A 1 89 ? 2.799 -27.027 3.853 1.00 69.62 89 ALA A CA 1
ATOM 643 C C . ALA A 1 89 ? 3.817 -27.989 4.501 1.00 69.62 89 ALA A C 1
ATOM 645 O O . ALA A 1 89 ? 4.537 -28.684 3.796 1.00 69.62 89 ALA A O 1
ATOM 646 N N . ALA A 1 90 ? 3.901 -28.028 5.835 1.00 62.97 90 ALA A N 1
ATOM 647 C CA . ALA A 1 90 ? 4.781 -28.936 6.575 1.00 62.97 90 ALA A CA 1
ATOM 648 C C . ALA A 1 90 ? 4.176 -30.337 6.805 1.00 62.97 90 ALA A C 1
ATOM 650 O O . ALA A 1 90 ? 4.798 -31.165 7.471 1.00 62.97 90 ALA A O 1
ATOM 651 N N . GLN A 1 91 ? 2.949 -30.578 6.327 1.00 59.31 91 GLN A N 1
ATOM 652 C CA . GLN A 1 91 ? 2.262 -31.870 6.437 1.00 59.31 91 GLN A CA 1
ATOM 653 C C . GLN A 1 91 ? 2.435 -32.762 5.192 1.00 59.31 91 GLN A C 1
ATOM 655 O O . GLN A 1 91 ? 1.961 -33.899 5.226 1.00 59.31 91 GLN A O 1
ATOM 660 N N . ASP A 1 92 ? 3.123 -32.267 4.156 1.00 47.44 92 ASP A N 1
ATOM 661 C CA . ASP A 1 92 ? 3.591 -33.017 2.977 1.00 47.44 92 ASP A CA 1
ATOM 662 C C . ASP A 1 92 ? 5.043 -33.501 3.168 1.00 47.44 92 ASP A C 1
ATOM 664 O O . ASP A 1 92 ? 5.363 -34.620 2.699 1.00 47.44 92 ASP A O 1
#